Protein AF-A0A947BXJ3-F1 (afdb_monomer_lite)

Foldseek 3Di:
DPVVVVVVVVVVVVVVVVVVPPPPPPPPVPPDPPVVVVVVVVVVVVVVVLVVLVVVLVVVVVCVVVVPPPADPVNNVVSVVVNVVVVVVVVVVVVVVVVVVVVVVPPDD

Secondary structure (DSSP, 8-state):
--HHHHHHHHHHHHHHHHHHT-----------S-HHHHHHHHHHHHHHHHHHHHHHHHHHHHHHHTT-TTS-HHHHHHHHHHHHHHHHHHHHHHHHHHHHHHHHHT---

Radius of gyration: 31.65 Å; chains: 1; bounding box: 52×32×95 Å

pLDDT: mean 71.34, std 12.58, range [39.91, 91.81]

Sequence (109 aa):
MSDMEINRVIAQMRTLATEMNTPAARNVDAAKPAADDQFSNILRGAIEKVNDQSKISNEAVEGFLRGDESQSLAEVMVATQKASISFRAMTEVRNRLIEAYREVMNMPI

Structure (mmCIF, N/CA/C/O backbone):
data_AF-A0A947BXJ3-F1
#
_entry.id   AF-A0A947BXJ3-F1
#
loop_
_atom_site.group_PDB
_atom_site.id
_atom_site.type_symbol
_atom_site.label_atom_id
_atom_site.label_alt_id
_atom_site.label_comp_id
_atom_site.label_asym_id
_atom_site.label_entity_id
_atom_site.label_seq_id
_atom_site.pdbx_PDB_ins_code
_atom_site.Cartn_x
_atom_site.Cartn_y
_atom_site.Cartn_z
_atom_site.occupancy
_atom_site.B_iso_or_equiv
_atom_site.auth_seq_id
_atom_site.auth_comp_id
_atom_site.auth_asym_id
_atom_site.auth_atom_id
_atom_site.pdbx_PDB_model_num
ATOM 1 N N . MET A 1 1 ? 34.186 -24.341 -73.455 1.00 58.03 1 MET A N 1
ATOM 2 C CA . MET A 1 1 ? 32.900 -24.614 -72.770 1.00 58.03 1 MET A CA 1
ATOM 3 C C . MET A 1 1 ? 32.989 -24.440 -71.245 1.00 58.03 1 MET A C 1
ATOM 5 O O . MET A 1 1 ? 31.970 -24.583 -70.590 1.00 58.03 1 MET A O 1
ATOM 9 N N . SER A 1 2 ? 34.146 -24.045 -70.691 1.00 59.69 2 SER A N 1
ATOM 10 C CA . SER A 1 2 ? 34.396 -23.956 -69.239 1.00 59.69 2 SER A CA 1
ATOM 11 C C . SER A 1 2 ? 34.233 -22.544 -68.639 1.00 59.69 2 SER A C 1
ATOM 13 O O . SER A 1 2 ? 34.060 -22.412 -67.434 1.00 59.69 2 SER A O 1
ATOM 15 N N . ASP A 1 3 ? 34.209 -21.485 -69.459 1.00 60.03 3 ASP A N 1
ATOM 16 C CA . ASP A 1 3 ? 34.034 -20.094 -68.987 1.00 60.03 3 ASP A CA 1
ATOM 17 C C . ASP A 1 3 ? 32.586 -19.760 -68.588 1.00 60.03 3 ASP A C 1
ATOM 19 O O . ASP A 1 3 ? 32.325 -18.864 -67.785 1.00 60.03 3 ASP A O 1
ATOM 23 N N . MET A 1 4 ? 31.617 -20.504 -69.128 1.00 63.19 4 MET A N 1
ATOM 24 C CA . MET A 1 4 ? 30.197 -20.306 -68.823 1.00 63.19 4 MET A CA 1
ATOM 25 C C . MET A 1 4 ? 29.826 -20.836 -67.430 1.00 63.19 4 MET A C 1
ATOM 27 O O . MET A 1 4 ? 28.909 -20.311 -66.802 1.00 63.19 4 MET A O 1
ATOM 31 N N . GLU A 1 5 ? 30.551 -21.839 -66.927 1.00 67.06 5 GLU A N 1
ATOM 32 C CA . GLU A 1 5 ? 30.301 -22.429 -65.607 1.00 67.06 5 GLU A CA 1
ATOM 33 C C . GLU A 1 5 ? 30.847 -21.553 -64.475 1.00 67.06 5 GLU A C 1
ATOM 35 O O . GLU A 1 5 ? 30.168 -21.357 -63.469 1.00 67.06 5 GLU A O 1
ATOM 40 N N . ILE A 1 6 ? 32.005 -20.916 -64.680 1.00 67.31 6 ILE A N 1
ATOM 41 C CA . ILE A 1 6 ? 32.603 -19.979 -63.714 1.00 67.31 6 ILE A CA 1
ATOM 42 C C . ILE A 1 6 ? 31.675 -18.778 -63.479 1.00 67.31 6 ILE A C 1
ATOM 44 O O . ILE A 1 6 ? 31.419 -18.393 -62.337 1.00 67.31 6 ILE A O 1
ATOM 48 N N . ASN A 1 7 ? 31.079 -18.240 -64.547 1.00 72.25 7 ASN A N 1
ATOM 49 C CA . ASN A 1 7 ? 30.120 -17.138 -64.438 1.00 72.25 7 ASN A CA 1
ATOM 50 C C . ASN A 1 7 ? 28.821 -17.536 -63.716 1.00 72.25 7 ASN A C 1
ATOM 52 O O . ASN A 1 7 ? 28.214 -16.700 -63.045 1.00 72.25 7 ASN A O 1
ATOM 56 N N . ARG A 1 8 ? 28.400 -18.806 -63.799 1.00 77.31 8 ARG A N 1
ATOM 57 C CA . ARG A 1 8 ? 27.219 -19.307 -63.076 1.00 77.31 8 ARG A CA 1
ATOM 58 C C . ARG A 1 8 ? 27.483 -19.472 -61.585 1.00 77.31 8 ARG A C 1
ATOM 60 O O . ARG A 1 8 ? 26.629 -19.098 -60.788 1.00 77.31 8 ARG A O 1
ATOM 67 N N . VAL A 1 9 ? 28.671 -19.937 -61.205 1.00 73.38 9 VAL A N 1
ATOM 68 C CA . VAL A 1 9 ? 29.056 -20.084 -59.792 1.00 73.38 9 VAL A CA 1
ATOM 69 C C . VAL A 1 9 ? 29.178 -18.720 -59.102 1.00 73.38 9 VAL A C 1
ATOM 71 O O . VA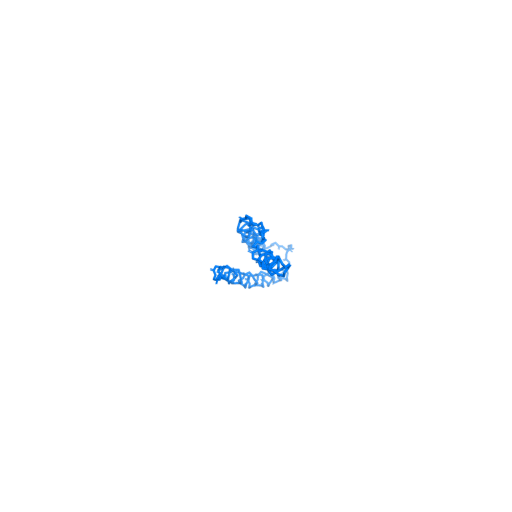L A 1 9 ? 28.715 -18.556 -57.975 1.00 73.38 9 VAL A O 1
ATOM 74 N N . ILE A 1 10 ? 29.711 -17.703 -59.788 1.00 75.56 10 ILE A N 1
ATOM 75 C CA . ILE A 1 10 ? 29.793 -16.334 -59.245 1.00 75.56 10 ILE A CA 1
ATOM 76 C C . ILE A 1 10 ? 28.396 -15.708 -59.103 1.00 75.56 10 ILE A C 1
ATOM 78 O O . ILE A 1 10 ? 28.113 -15.050 -58.100 1.00 75.56 10 ILE A O 1
ATOM 82 N N . ALA A 1 11 ? 27.494 -15.950 -60.060 1.00 76.62 11 ALA A N 1
ATOM 83 C CA . ALA A 1 11 ? 26.101 -15.517 -59.951 1.00 76.62 11 ALA A CA 1
ATOM 84 C C . ALA A 1 11 ? 25.378 -16.202 -58.775 1.00 76.62 11 ALA A C 1
ATOM 86 O O . ALA A 1 11 ? 24.645 -15.540 -58.042 1.00 76.62 11 ALA A O 1
ATOM 87 N N . GLN A 1 12 ? 25.657 -17.488 -58.545 1.00 73.75 12 GLN A N 1
ATOM 88 C CA . GLN A 1 12 ? 25.081 -18.278 -57.456 1.00 73.75 12 GLN A CA 1
ATOM 89 C C . GLN A 1 12 ? 25.616 -17.866 -56.072 1.00 73.75 12 GLN A C 1
ATOM 91 O O . GLN A 1 12 ? 24.864 -17.819 -55.099 1.00 73.75 12 GLN A O 1
ATOM 96 N N . MET A 1 13 ? 26.893 -17.484 -55.973 1.00 70.81 13 MET A N 1
ATOM 97 C CA . MET A 1 13 ? 27.452 -16.902 -54.745 1.00 70.81 13 MET A CA 1
ATOM 98 C C . MET A 1 13 ? 26.865 -15.521 -54.436 1.00 70.81 13 MET A C 1
ATOM 100 O O . MET A 1 13 ? 26.638 -15.190 -53.273 1.00 70.81 13 MET A O 1
ATOM 104 N N . ARG A 1 14 ? 26.559 -14.723 -55.467 1.00 72.06 14 ARG A N 1
ATOM 105 C CA . ARG A 1 14 ? 25.947 -13.400 -55.290 1.00 72.06 14 ARG A CA 1
ATOM 106 C C . ARG A 1 14 ? 24.497 -13.493 -54.810 1.00 72.06 14 ARG A C 1
ATOM 108 O O . ARG A 1 14 ? 24.086 -12.684 -53.981 1.00 72.06 14 ARG A O 1
ATOM 115 N N . THR A 1 15 ? 23.739 -14.490 -55.267 1.00 71.06 15 THR A N 1
ATOM 116 C CA . THR A 1 15 ? 22.377 -14.743 -54.769 1.00 71.06 15 THR A CA 1
ATOM 117 C C . THR A 1 15 ? 22.381 -15.239 -53.323 1.00 71.06 15 THR A C 1
ATOM 119 O O . THR A 1 15 ? 21.611 -14.724 -52.519 1.00 71.06 15 THR A O 1
ATOM 122 N N . LEU A 1 16 ? 23.319 -16.119 -52.950 1.00 71.50 16 LEU A N 1
ATOM 123 C CA . LEU A 1 16 ? 23.448 -16.607 -51.570 1.00 71.50 16 LEU A CA 1
ATOM 124 C C . LEU A 1 16 ? 23.839 -15.483 -50.589 1.00 71.50 16 LEU A C 1
ATOM 126 O O . LEU A 1 16 ? 23.311 -15.391 -49.484 1.00 71.50 16 LEU A O 1
ATOM 130 N N . ALA A 1 17 ? 24.722 -14.571 -51.011 1.00 66.81 17 ALA A N 1
ATOM 131 C CA . ALA A 1 17 ? 25.091 -13.396 -50.220 1.00 66.81 17 ALA A CA 1
ATOM 132 C C . ALA A 1 17 ? 23.924 -12.407 -50.031 1.00 66.81 17 ALA A C 1
ATOM 134 O O . ALA A 1 17 ? 23.891 -11.674 -49.044 1.00 66.81 17 ALA A O 1
ATOM 135 N N . THR A 1 18 ? 22.959 -12.393 -50.955 1.00 63.34 18 THR A N 1
ATOM 136 C CA . THR A 1 18 ? 21.790 -11.505 -50.882 1.00 63.34 18 THR A CA 1
ATOM 137 C C . THR A 1 18 ? 20.694 -12.089 -49.981 1.00 63.34 18 THR A C 1
ATOM 139 O O . THR A 1 18 ? 20.032 -11.323 -49.292 1.00 63.34 18 THR A O 1
ATOM 142 N N . GLU A 1 19 ? 20.563 -13.419 -49.882 1.00 60.25 19 GLU A N 1
ATOM 143 C CA . GLU A 1 19 ? 19.681 -14.080 -48.898 1.00 60.25 19 GLU A CA 1
ATOM 144 C C . GLU A 1 19 ? 20.185 -13.949 -47.453 1.00 60.25 19 GLU A C 1
ATOM 146 O O . GLU A 1 19 ? 19.387 -13.834 -46.526 1.00 60.25 19 GLU A O 1
ATOM 151 N N . MET A 1 20 ? 21.504 -13.908 -47.235 1.00 59.78 20 MET A N 1
ATOM 152 C CA . MET A 1 20 ? 22.059 -13.687 -45.891 1.00 59.78 20 MET A CA 1
ATOM 153 C C . MET A 1 20 ? 22.063 -12.212 -45.464 1.00 59.78 20 MET A C 1
ATOM 155 O O . MET A 1 20 ? 22.190 -11.927 -44.276 1.00 59.78 20 MET A O 1
ATOM 159 N N . ASN A 1 21 ? 21.933 -11.279 -46.415 1.00 53.69 21 ASN A N 1
ATOM 160 C CA . ASN A 1 21 ? 21.940 -9.835 -46.164 1.00 53.69 21 ASN A CA 1
ATOM 161 C C . ASN A 1 21 ? 20.579 -9.167 -46.415 1.00 53.69 21 ASN A C 1
ATOM 163 O O . ASN A 1 21 ? 20.502 -7.942 -46.500 1.00 53.69 21 ASN A O 1
ATOM 167 N N . THR A 1 22 ? 19.488 -9.931 -46.518 1.00 51.72 22 THR A N 1
ATOM 168 C CA . THR A 1 22 ? 18.165 -9.356 -46.284 1.00 51.72 22 THR A CA 1
ATOM 169 C C . THR A 1 22 ? 18.023 -9.119 -44.784 1.00 51.72 22 THR A C 1
ATOM 171 O O . THR A 1 22 ? 17.932 -10.100 -44.038 1.00 51.72 22 THR A O 1
ATOM 174 N N . PRO A 1 23 ? 17.948 -7.863 -44.300 1.00 48.12 23 PRO A N 1
ATOM 175 C CA . PRO A 1 23 ? 17.268 -7.605 -43.050 1.00 48.12 23 PRO A CA 1
ATOM 176 C C . PRO 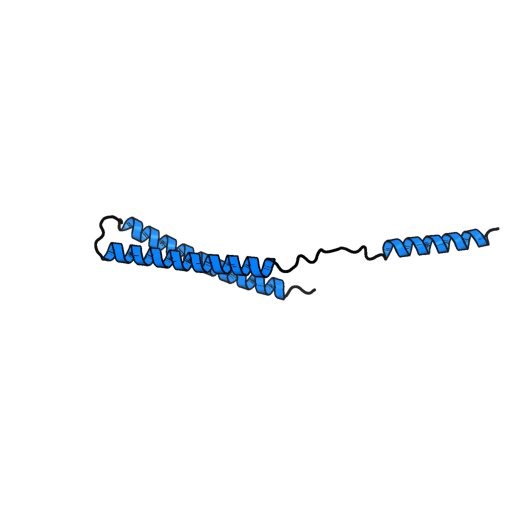A 1 23 ? 15.823 -8.015 -43.312 1.00 48.12 23 PRO A C 1
ATOM 178 O O . PRO A 1 23 ? 15.022 -7.247 -43.842 1.00 48.12 23 PRO A O 1
ATOM 181 N N . ALA A 1 24 ? 15.512 -9.281 -43.025 1.00 46.41 24 ALA A N 1
ATOM 182 C CA . ALA A 1 24 ? 14.148 -9.707 -42.833 1.00 46.41 24 ALA A CA 1
ATOM 183 C C . ALA A 1 24 ? 13.569 -8.660 -41.899 1.00 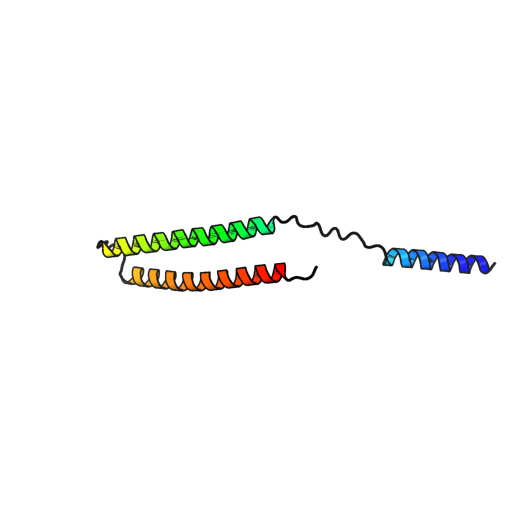46.41 24 ALA A C 1
ATOM 185 O O . ALA A 1 24 ? 14.083 -8.467 -40.792 1.00 46.41 24 ALA A O 1
ATOM 186 N N . ALA A 1 25 ? 12.591 -7.922 -42.412 1.00 50.50 25 ALA A N 1
ATOM 187 C CA . ALA A 1 25 ? 11.767 -7.032 -41.645 1.00 50.50 25 ALA A CA 1
ATOM 188 C C . ALA A 1 25 ? 11.195 -7.864 -40.495 1.00 50.50 25 ALA A C 1
ATOM 190 O O . ALA A 1 25 ? 10.112 -8.440 -40.581 1.00 50.50 25 ALA A O 1
ATOM 191 N N . ARG A 1 26 ? 11.944 -7.923 -39.389 1.00 46.81 26 ARG A N 1
ATOM 192 C CA . ARG A 1 26 ? 11.368 -7.916 -38.067 1.00 46.81 26 ARG A CA 1
ATOM 193 C C . ARG A 1 26 ? 10.590 -6.614 -38.058 1.00 46.81 26 ARG A C 1
ATOM 195 O O . ARG A 1 26 ? 11.086 -5.572 -37.646 1.00 46.81 26 ARG A O 1
ATOM 202 N N . ASN A 1 27 ? 9.351 -6.713 -38.526 1.00 48.88 27 ASN A N 1
ATOM 203 C CA . ASN A 1 27 ? 8.239 -6.118 -37.828 1.00 48.88 27 ASN A CA 1
ATOM 204 C C . ASN A 1 27 ? 8.352 -6.639 -36.389 1.00 48.88 27 ASN A C 1
ATOM 206 O O . ASN A 1 27 ? 7.684 -7.579 -35.974 1.00 48.88 27 ASN A O 1
ATOM 210 N N . VAL A 1 28 ? 9.286 -6.052 -35.636 1.00 47.66 28 VAL A N 1
ATOM 211 C CA . VAL A 1 28 ? 8.974 -5.640 -34.290 1.00 47.66 28 VAL A CA 1
ATOM 212 C C . VAL A 1 28 ? 7.828 -4.692 -34.566 1.00 47.66 28 VAL A C 1
ATOM 214 O O . VAL A 1 28 ? 8.049 -3.549 -34.964 1.00 47.66 28 VAL A O 1
ATOM 217 N N . ASP A 1 29 ? 6.607 -5.231 -34.540 1.00 39.91 29 ASP A N 1
ATOM 218 C CA . ASP A 1 29 ? 5.453 -4.428 -34.210 1.00 39.91 29 ASP A CA 1
ATOM 219 C C . ASP A 1 29 ? 5.945 -3.600 -33.040 1.00 39.91 29 ASP A C 1
ATOM 221 O O . ASP A 1 29 ? 6.215 -4.120 -31.953 1.00 39.91 29 ASP A O 1
ATOM 225 N N . ALA A 1 30 ? 6.231 -2.334 -33.335 1.00 46.16 30 ALA A N 1
ATOM 226 C CA . ALA A 1 30 ? 6.382 -1.320 -32.339 1.00 46.16 30 ALA A CA 1
ATOM 227 C C . ALA A 1 30 ? 5.045 -1.393 -31.625 1.00 46.16 30 ALA A C 1
ATOM 229 O O . ALA A 1 30 ? 4.041 -0.857 -32.101 1.00 46.16 30 ALA A O 1
ATOM 230 N N . ALA A 1 31 ? 5.025 -2.183 -30.550 1.00 46.62 31 ALA A N 1
ATOM 231 C CA . ALA A 1 31 ? 4.009 -2.159 -29.541 1.00 46.62 31 ALA A CA 1
ATOM 232 C C . ALA A 1 31 ? 3.990 -0.700 -29.122 1.00 46.62 31 ALA A C 1
ATOM 234 O O . ALA A 1 31 ? 4.838 -0.210 -28.379 1.00 46.62 31 ALA A O 1
ATOM 235 N N . LYS A 1 32 ? 3.079 0.014 -29.776 1.00 48.25 32 LYS A N 1
ATOM 236 C CA . LYS A 1 32 ? 2.701 1.385 -29.530 1.00 48.25 32 LYS A CA 1
ATOM 237 C C . LYS A 1 32 ? 2.685 1.571 -28.012 1.00 48.25 32 LYS A C 1
ATOM 239 O O . LYS A 1 32 ? 2.213 0.656 -27.332 1.00 48.25 32 LYS A O 1
ATOM 244 N N . PRO A 1 33 ? 3.191 2.693 -27.478 1.00 49.81 33 PRO A N 1
ATOM 245 C CA . PRO A 1 33 ? 3.359 2.905 -26.046 1.00 49.81 33 PRO A CA 1
ATOM 246 C C . PRO A 1 33 ? 1.988 3.032 -25.368 1.00 49.81 33 PRO A C 1
ATOM 248 O O . PRO A 1 33 ? 1.532 4.111 -25.033 1.00 49.81 33 PRO A O 1
ATOM 251 N N . ALA A 1 34 ? 1.287 1.914 -25.216 1.00 51.19 34 ALA A N 1
ATOM 252 C CA . ALA A 1 34 ? 0.122 1.763 -24.361 1.00 51.19 34 ALA A CA 1
ATOM 253 C C . ALA A 1 34 ? 0.555 1.332 -22.951 1.00 51.19 34 ALA A C 1
ATOM 255 O O . ALA A 1 34 ? -0.203 1.487 -21.999 1.00 51.19 34 ALA A O 1
ATOM 256 N N . ALA A 1 35 ? 1.788 0.826 -22.806 1.00 55.06 35 ALA A N 1
ATOM 257 C CA . ALA A 1 35 ? 2.352 0.418 -21.524 1.00 55.06 35 ALA A CA 1
ATOM 258 C C . ALA A 1 35 ? 2.604 1.607 -20.577 1.00 55.06 35 ALA A C 1
ATOM 260 O O . ALA A 1 35 ? 2.408 1.454 -19.374 1.00 55.06 35 ALA A O 1
ATOM 261 N N . ASP A 1 36 ? 2.964 2.785 -21.101 1.00 56.66 36 ASP A N 1
ATOM 262 C CA . ASP A 1 36 ? 3.225 3.985 -20.287 1.00 56.66 36 ASP A CA 1
ATOM 263 C C . ASP A 1 36 ? 1.947 4.502 -19.605 1.00 56.66 36 ASP A C 1
ATOM 265 O O . ASP A 1 36 ? 1.926 4.734 -18.392 1.00 56.66 36 ASP A O 1
ATOM 269 N N . ASP A 1 37 ? 0.840 4.576 -20.352 1.00 61.12 37 ASP A N 1
ATOM 270 C CA . ASP A 1 37 ? -0.469 4.934 -19.794 1.00 61.12 37 ASP A CA 1
ATOM 271 C C . ASP A 1 37 ? -0.992 3.846 -18.850 1.00 61.12 37 ASP A C 1
ATOM 273 O O . ASP A 1 37 ? -1.531 4.144 -17.783 1.00 61.12 37 ASP A O 1
ATOM 277 N N . GLN A 1 38 ? -0.816 2.568 -19.192 1.00 71.31 38 GLN A N 1
ATOM 278 C CA . GLN A 1 38 ? -1.313 1.464 -18.372 1.00 71.31 38 GLN A CA 1
ATOM 279 C C . GLN A 1 38 ? -0.573 1.361 -17.030 1.00 71.31 38 GLN A C 1
ATOM 281 O O . GLN A 1 38 ? -1.209 1.157 -15.996 1.00 71.31 38 GLN A O 1
ATOM 286 N N . PHE A 1 39 ? 0.743 1.575 -17.015 1.00 67.81 39 PHE A N 1
ATOM 287 C CA . PHE A 1 39 ? 1.539 1.609 -15.791 1.00 67.81 39 PHE A CA 1
ATOM 288 C C . PHE A 1 39 ? 1.216 2.827 -14.921 1.00 67.81 39 PHE A C 1
ATOM 290 O O . PHE A 1 39 ? 0.986 2.677 -13.721 1.00 67.81 39 PHE A O 1
ATOM 297 N N . SER A 1 40 ? 1.136 4.021 -15.519 1.00 75.88 40 SER A N 1
ATOM 298 C CA . SER A 1 40 ? 0.763 5.253 -14.814 1.00 75.88 40 SER A CA 1
ATOM 299 C C . SER A 1 40 ? -0.633 5.147 -14.186 1.00 75.88 40 SER A C 1
ATOM 301 O O . SER A 1 40 ? -0.834 5.537 -13.035 1.00 75.88 40 SER A O 1
ATOM 303 N N . ASN A 1 41 ? -1.583 4.522 -14.889 1.00 77.19 41 ASN A N 1
ATOM 304 C CA . ASN A 1 41 ? -2.927 4.259 -14.377 1.00 77.19 41 ASN A CA 1
ATOM 305 C C . ASN A 1 41 ? -2.938 3.230 -13.236 1.00 77.19 41 ASN A C 1
ATOM 307 O O . ASN A 1 41 ? -3.640 3.431 -12.245 1.00 77.19 41 ASN A O 1
ATOM 311 N N . ILE A 1 42 ? -2.135 2.162 -13.321 1.00 76.62 42 ILE A N 1
ATOM 312 C CA . ILE A 1 42 ? -1.989 1.183 -12.229 1.00 76.62 42 ILE A CA 1
ATOM 313 C C . ILE A 1 42 ? -1.342 1.834 -11.000 1.00 76.62 42 ILE A C 1
ATOM 315 O O . ILE A 1 42 ? -1.811 1.630 -9.881 1.00 76.62 42 ILE A O 1
ATOM 319 N N . LEU A 1 43 ? -0.300 2.645 -11.193 1.00 74.88 43 LEU A N 1
ATOM 320 C CA . LEU A 1 43 ? 0.372 3.367 -10.114 1.00 74.88 43 LEU A CA 1
ATOM 321 C C . LEU A 1 43 ? -0.568 4.375 -9.446 1.00 74.88 43 LEU A C 1
ATOM 323 O O . LEU A 1 43 ? -0.645 4.423 -8.219 1.00 74.88 43 LEU A O 1
ATOM 327 N N . ARG A 1 44 ? -1.328 5.139 -10.238 1.00 79.81 44 ARG A N 1
ATOM 328 C CA . ARG A 1 44 ? -2.356 6.057 -9.736 1.00 79.81 44 ARG A CA 1
ATOM 329 C C . ARG A 1 44 ? -3.414 5.312 -8.924 1.00 79.81 44 ARG A C 1
ATOM 331 O O . ARG A 1 44 ? -3.672 5.697 -7.788 1.00 79.81 44 ARG A O 1
ATOM 338 N N . GLY A 1 45 ? -3.933 4.203 -9.451 1.00 82.88 45 GLY A N 1
ATOM 339 C CA . GLY A 1 45 ? -4.900 3.366 -8.742 1.00 82.88 45 GLY A CA 1
ATOM 340 C C . GLY A 1 45 ? -4.339 2.765 -7.448 1.00 82.88 45 GLY A C 1
ATOM 341 O O . GLY A 1 45 ? -5.047 2.677 -6.449 1.00 82.88 45 GLY A O 1
ATOM 342 N N . ALA A 1 46 ? -3.056 2.394 -7.416 1.00 74.38 46 ALA A N 1
ATOM 343 C CA . ALA A 1 46 ? -2.403 1.900 -6.204 1.00 74.38 46 ALA A CA 1
ATOM 344 C C . ALA A 1 46 ? -2.251 2.994 -5.130 1.00 74.38 46 ALA A C 1
ATOM 346 O O . ALA A 1 46 ? -2.451 2.718 -3.945 1.00 74.38 46 ALA A O 1
ATOM 347 N N . ILE A 1 47 ? -1.930 4.229 -5.533 1.00 79.62 47 ILE A N 1
ATOM 348 C CA . ILE A 1 47 ? -1.839 5.388 -4.631 1.00 79.62 47 ILE A CA 1
ATOM 349 C C . ILE A 1 47 ? -3.220 5.748 -4.072 1.00 79.62 47 ILE A C 1
ATOM 351 O O . ILE A 1 47 ? -3.359 5.917 -2.860 1.00 79.62 47 ILE A O 1
ATOM 355 N N . GLU A 1 48 ? -4.245 5.815 -4.924 1.00 85.88 48 GLU A N 1
ATOM 356 C CA . GLU A 1 48 ? -5.631 6.074 -4.508 1.00 85.88 48 GLU A CA 1
ATOM 357 C C . GLU A 1 48 ? -6.115 5.022 -3.506 1.00 85.88 48 GLU A C 1
ATOM 359 O O . GLU A 1 48 ? -6.636 5.362 -2.446 1.00 85.88 48 GLU A O 1
ATOM 364 N N . LYS A 1 49 ? -5.824 3.745 -3.764 1.00 78.31 49 LYS A N 1
ATOM 365 C CA . LYS A 1 49 ? -6.226 2.646 -2.881 1.00 78.31 49 LYS A CA 1
ATOM 366 C C . LYS A 1 49 ? -5.581 2.711 -1.496 1.00 78.31 49 LYS A C 1
ATOM 368 O O . LYS A 1 49 ? -6.206 2.318 -0.513 1.00 78.31 49 LYS A O 1
ATOM 373 N N . VAL A 1 50 ? -4.348 3.209 -1.385 1.00 79.31 50 VAL A N 1
ATOM 374 C CA . VAL A 1 50 ? -3.722 3.419 -0.069 1.00 79.31 50 VAL A CA 1
ATOM 375 C C . VAL A 1 50 ? -4.239 4.667 0.625 1.00 79.31 50 VAL A C 1
ATOM 377 O O . VAL A 1 50 ? -4.375 4.649 1.849 1.00 79.31 50 VAL A O 1
ATOM 380 N N . ASN A 1 51 ? -4.586 5.714 -0.120 1.00 80.69 51 ASN A N 1
ATOM 381 C CA . ASN A 1 51 ? -5.280 6.859 0.455 1.00 80.69 51 ASN A CA 1
ATOM 382 C C . ASN A 1 51 ? -6.619 6.426 1.081 1.00 80.69 51 ASN A C 1
ATOM 384 O O . ASN A 1 51 ? -6.871 6.712 2.251 1.00 80.69 51 ASN A O 1
ATOM 388 N N . ASP A 1 52 ? -7.408 5.622 0.364 1.00 85.81 52 ASP A N 1
ATOM 389 C CA . ASP A 1 52 ? -8.665 5.064 0.874 1.00 85.81 52 ASP A CA 1
ATOM 390 C C . ASP A 1 52 ? -8.444 4.175 2.103 1.00 85.81 52 ASP A C 1
ATOM 392 O O . A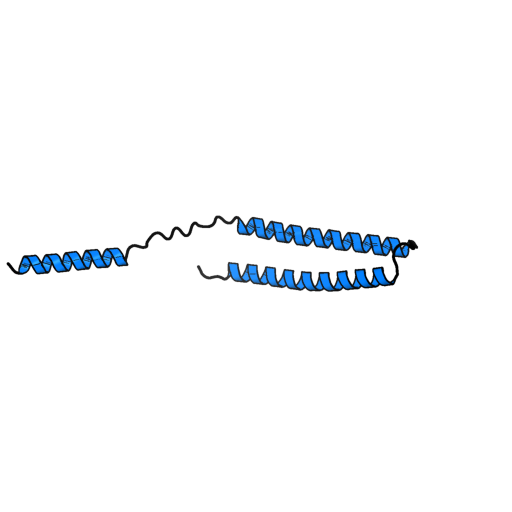SP A 1 52 ? -9.106 4.342 3.128 1.00 85.81 52 ASP A O 1
ATOM 396 N N . GLN A 1 53 ? -7.455 3.276 2.057 1.00 77.31 53 GLN A N 1
ATOM 397 C CA . GLN A 1 53 ? -7.126 2.407 3.190 1.00 77.31 53 GLN A CA 1
ATOM 398 C C . GLN A 1 53 ? -6.677 3.202 4.431 1.00 77.31 53 GLN A C 1
ATOM 400 O O . GLN A 1 53 ? -6.978 2.812 5.565 1.00 77.31 53 GLN A O 1
ATOM 405 N N . SER A 1 54 ? -5.977 4.320 4.225 1.00 75.56 54 SER A N 1
ATOM 406 C CA . SER A 1 54 ? -5.539 5.219 5.299 1.00 75.56 54 SER A CA 1
ATOM 407 C C . SER A 1 54 ? -6.727 5.963 5.907 1.00 75.56 54 SER A C 1
ATOM 409 O O . SER A 1 54 ? -6.816 6.096 7.126 1.00 75.56 54 SER A O 1
ATOM 411 N N . LYS A 1 55 ? -7.684 6.381 5.072 1.00 85.56 55 LYS A N 1
ATOM 412 C CA . LYS A 1 55 ? -8.909 7.058 5.502 1.00 85.56 55 LYS A CA 1
ATOM 413 C C . LYS A 1 55 ? -9.819 6.142 6.325 1.00 85.56 55 LYS A C 1
ATOM 415 O O . LYS A 1 55 ? -10.239 6.532 7.408 1.00 85.56 55 LYS A O 1
ATOM 420 N N . ILE A 1 56 ? -10.022 4.902 5.869 1.00 80.12 56 ILE A N 1
ATOM 421 C CA . ILE A 1 56 ? -10.781 3.870 6.600 1.00 80.12 56 ILE A CA 1
ATOM 422 C C . ILE A 1 56 ? -10.136 3.586 7.962 1.00 80.12 56 ILE A C 1
ATOM 424 O O . ILE A 1 56 ? -10.827 3.461 8.969 1.00 80.12 56 ILE A O 1
ATOM 428 N N . SER A 1 57 ? -8.803 3.511 8.010 1.00 70.25 57 SER A N 1
ATOM 429 C CA . SER A 1 57 ? -8.077 3.302 9.269 1.00 70.25 57 SER A CA 1
ATOM 430 C C . SER A 1 57 ? -8.282 4.464 10.243 1.00 70.25 57 SER A C 1
ATOM 432 O O . SER A 1 57 ? -8.527 4.228 11.422 1.00 70.25 57 SER A O 1
ATOM 434 N N . ASN A 1 58 ? -8.234 5.709 9.761 1.00 78.12 58 ASN A N 1
ATOM 435 C CA . ASN A 1 58 ? -8.498 6.883 10.593 1.00 78.12 58 ASN A CA 1
ATOM 436 C C . ASN A 1 58 ? -9.942 6.915 11.107 1.00 78.12 58 ASN A C 1
ATOM 438 O O . ASN A 1 58 ? -10.152 7.179 12.287 1.00 78.12 58 ASN A O 1
ATOM 442 N N . GLU A 1 59 ? -10.927 6.595 10.267 1.00 81.00 59 GLU A N 1
ATOM 443 C CA . GLU A 1 59 ? -12.332 6.515 10.688 1.00 81.00 59 GLU A CA 1
ATOM 444 C C . GLU A 1 59 ? -12.560 5.421 11.738 1.00 81.00 59 GLU A C 1
ATOM 446 O O . GLU A 1 59 ? -13.287 5.646 12.706 1.00 81.00 59 GLU A O 1
ATOM 451 N N . ALA A 1 60 ? -11.901 4.267 11.599 1.00 70.69 60 ALA A N 1
ATOM 452 C CA . ALA A 1 60 ? -11.962 3.187 12.583 1.00 70.69 60 ALA A CA 1
ATOM 453 C C . ALA A 1 60 ? -11.319 3.585 13.924 1.00 70.69 60 ALA A C 1
ATOM 455 O O . ALA A 1 60 ? -11.876 3.306 14.986 1.00 70.69 60 ALA A O 1
ATOM 456 N N . VAL A 1 61 ? -10.177 4.282 13.888 1.00 72.44 61 VAL A N 1
ATOM 457 C CA . VAL A 1 61 ? -9.508 4.807 15.091 1.00 72.44 61 VAL A CA 1
ATOM 458 C C . VAL A 1 61 ? -10.370 5.866 15.776 1.00 72.44 61 VAL A C 1
ATOM 460 O O . VAL A 1 61 ? -10.540 5.822 16.991 1.00 72.44 61 VAL A O 1
ATOM 463 N N . GLU A 1 62 ? -10.961 6.791 15.022 1.00 76.06 62 GLU A N 1
ATOM 464 C CA . GLU A 1 62 ? -11.888 7.775 15.582 1.00 76.06 62 GLU A CA 1
ATOM 465 C C . GLU A 1 62 ? -13.160 7.131 16.148 1.00 76.06 62 GLU A C 1
ATOM 467 O O . GLU A 1 62 ? -13.641 7.561 17.193 1.00 76.06 62 GLU A O 1
ATOM 472 N N . GLY A 1 63 ? -13.709 6.107 15.486 1.00 68.31 63 GLY A N 1
ATOM 473 C CA . GLY A 1 63 ? -14.850 5.332 15.982 1.00 68.31 63 GLY A CA 1
ATOM 474 C C . GLY A 1 63 ? -14.549 4.680 17.329 1.00 68.31 63 GLY A C 1
ATOM 475 O O . GLY A 1 63 ? -15.305 4.852 18.283 1.00 68.31 63 GLY A O 1
ATOM 476 N N . PHE A 1 64 ? -13.382 4.046 17.444 1.00 61.00 64 PHE A N 1
ATOM 477 C CA . PHE A 1 64 ? -12.915 3.462 18.697 1.00 61.00 64 PHE A CA 1
ATOM 478 C C . PHE A 1 64 ? -12.713 4.514 19.803 1.00 61.00 64 PHE A C 1
ATOM 480 O O . PHE A 1 64 ? -13.173 4.332 20.928 1.00 61.00 64 PHE A O 1
ATOM 487 N N . LEU A 1 65 ? -12.085 5.656 19.493 1.00 65.25 65 LEU A N 1
ATOM 488 C CA . LEU A 1 65 ? -11.886 6.753 20.455 1.00 65.25 65 LEU A CA 1
ATOM 489 C C . LEU A 1 65 ? -13.202 7.412 20.903 1.00 65.25 65 LEU A C 1
ATOM 491 O O . LEU A 1 65 ? -13.262 7.963 22.002 1.00 65.25 65 LEU A O 1
ATOM 495 N N . ARG A 1 66 ? -14.258 7.343 20.080 1.00 78.06 66 ARG A N 1
ATOM 496 C CA . ARG A 1 66 ? -15.621 7.790 20.421 1.00 78.06 66 ARG A CA 1
ATOM 497 C C . ARG A 1 66 ? -16.383 6.807 21.323 1.00 78.06 66 ARG A C 1
ATOM 499 O O . ARG A 1 66 ? -17.511 7.114 21.700 1.00 78.06 66 ARG A O 1
ATOM 506 N N . GLY A 1 67 ? -15.774 5.682 21.705 1.00 59.72 67 GLY A N 1
ATOM 507 C CA . GLY A 1 67 ? -16.375 4.697 22.606 1.00 59.72 67 GLY A CA 1
ATOM 508 C C . GLY A 1 67 ? -17.287 3.689 21.906 1.00 59.72 67 GLY A C 1
ATOM 509 O O . GLY A 1 67 ? -18.171 3.133 22.549 1.00 59.72 67 GLY A O 1
ATOM 510 N N . ASP A 1 68 ? -17.100 3.468 20.602 1.00 56.53 68 ASP A N 1
ATOM 511 C CA . ASP A 1 68 ? -17.821 2.432 19.861 1.00 56.53 68 ASP A CA 1
ATOM 512 C C . ASP A 1 68 ? -17.322 1.036 20.287 1.00 56.53 68 ASP A C 1
ATOM 514 O O . ASP A 1 68 ? -16.210 0.619 19.959 1.00 56.53 68 ASP A O 1
ATOM 518 N N . GLU A 1 69 ? -18.148 0.319 21.054 1.00 56.22 69 GLU A N 1
ATOM 519 C CA . GLU A 1 69 ? -17.871 -1.024 21.591 1.00 56.22 69 GLU A CA 1
ATOM 520 C C . GLU A 1 69 ? -17.840 -2.123 20.508 1.00 56.22 69 GLU A C 1
ATOM 522 O O . GLU A 1 69 ? -17.547 -3.281 20.809 1.00 56.22 69 GLU A O 1
ATOM 527 N N . SER A 1 70 ? -18.128 -1.787 19.243 1.00 59.34 70 SER A N 1
ATOM 528 C CA . SER A 1 70 ? -18.130 -2.738 18.123 1.00 59.34 70 SER A CA 1
ATOM 529 C C . SER A 1 70 ? -16.738 -3.154 17.632 1.00 59.34 70 SER A C 1
ATOM 531 O O . SER A 1 70 ? -16.638 -4.112 16.867 1.00 59.34 70 SER A O 1
ATOM 533 N N . GLN A 1 71 ? -15.673 -2.461 18.054 1.00 55.06 71 GLN A N 1
ATOM 534 C CA . GLN A 1 71 ? -14.287 -2.749 17.671 1.00 55.06 71 GLN A CA 1
ATOM 535 C C . GLN A 1 71 ? -13.470 -3.102 18.913 1.00 55.06 71 GLN A C 1
ATOM 537 O O . GLN A 1 71 ? -13.272 -2.277 19.808 1.00 55.06 71 GLN A O 1
ATOM 542 N N . SER A 1 72 ? -12.959 -4.331 18.983 1.00 71.12 72 SER A N 1
ATOM 543 C CA . SER A 1 72 ? -12.106 -4.712 20.111 1.00 71.12 72 SER A CA 1
ATOM 544 C C . SER A 1 72 ? -10.747 -4.003 20.025 1.00 71.12 72 SER A C 1
ATOM 546 O O . SER A 1 72 ? -10.195 -3.804 18.942 1.00 71.12 72 SER A O 1
ATOM 548 N N . LEU A 1 73 ? -10.132 -3.685 21.170 1.00 69.12 73 LEU A N 1
ATOM 549 C CA . LEU A 1 73 ? -8.761 -3.148 21.216 1.00 69.12 73 LEU A CA 1
ATOM 550 C C . LEU A 1 73 ? -7.766 -4.035 20.432 1.00 69.12 73 LEU A C 1
ATOM 552 O O . LEU A 1 73 ? -6.807 -3.538 19.839 1.00 69.12 73 LEU A O 1
ATOM 556 N N . ALA A 1 74 ? -8.010 -5.349 20.395 1.00 75.75 74 ALA A N 1
ATOM 557 C CA . ALA A 1 74 ? -7.227 -6.292 19.607 1.00 75.75 74 ALA A CA 1
ATOM 558 C C . ALA A 1 74 ? -7.374 -6.055 18.093 1.00 75.75 74 ALA A C 1
ATOM 560 O O . ALA A 1 74 ? -6.369 -6.068 17.384 1.00 75.75 74 ALA A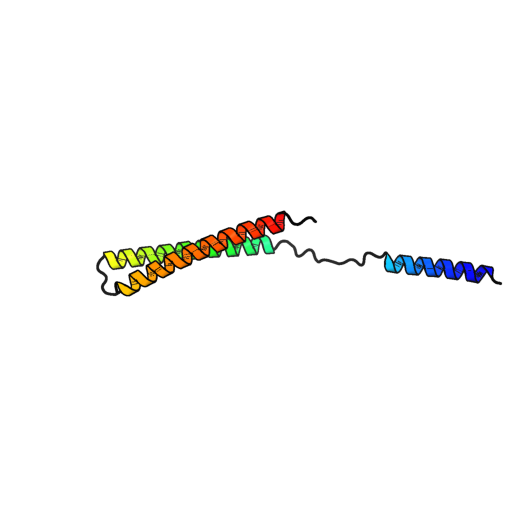 O 1
ATOM 561 N N . GLU A 1 75 ? -8.580 -5.774 17.594 1.00 74.69 75 GLU A N 1
ATOM 562 C CA . GLU A 1 75 ? -8.805 -5.426 16.183 1.00 74.69 75 GLU A CA 1
ATOM 563 C C . GLU A 1 75 ? -8.130 -4.111 15.805 1.00 74.69 75 GLU A C 1
ATOM 565 O O . GLU A 1 75 ? -7.480 -4.049 14.762 1.00 74.69 75 GLU A O 1
ATOM 570 N N . VAL A 1 76 ? -8.178 -3.095 16.672 1.00 78.25 76 VAL A N 1
ATOM 571 C CA . VAL A 1 76 ? -7.478 -1.819 16.441 1.00 78.25 76 VAL A CA 1
ATOM 572 C C . VAL A 1 76 ? -5.964 -2.030 16.367 1.00 78.25 76 VAL A C 1
ATOM 574 O O . VAL A 1 76 ? -5.297 -1.505 15.469 1.00 78.25 76 VAL A O 1
ATOM 577 N N . MET A 1 77 ? -5.399 -2.846 17.263 1.00 77.69 77 MET A N 1
ATOM 578 C CA . MET A 1 77 ? -3.972 -3.183 17.235 1.00 77.69 77 MET A CA 1
ATOM 579 C C . MET A 1 77 ? -3.582 -3.986 15.988 1.00 77.69 77 MET A C 1
ATOM 581 O O . MET A 1 77 ? -2.512 -3.750 15.420 1.00 77.69 77 MET A O 1
ATOM 585 N N . VAL A 1 78 ? -4.426 -4.914 15.534 1.00 84.88 78 VAL A N 1
ATOM 586 C CA . VAL A 1 78 ? -4.197 -5.681 14.298 1.00 84.88 78 VAL A CA 1
ATOM 587 C C . VAL A 1 78 ? -4.299 -4.775 13.070 1.00 84.88 78 VAL A C 1
ATOM 589 O O . VAL A 1 78 ? -3.429 -4.831 12.200 1.00 84.88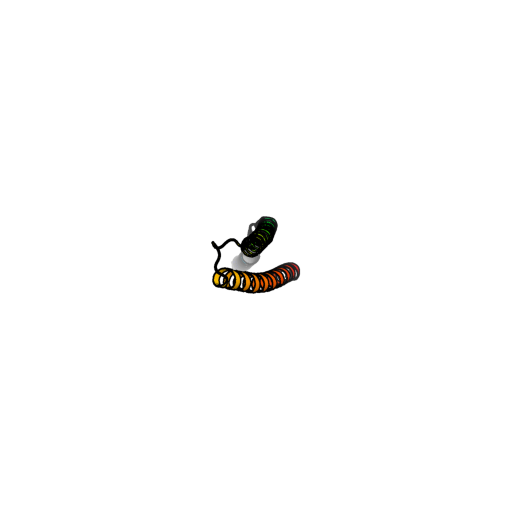 78 VAL A O 1
ATOM 592 N N . ALA A 1 79 ? -5.303 -3.899 13.008 1.00 77.75 79 ALA A N 1
ATOM 593 C CA . ALA A 1 79 ? -5.471 -2.929 11.930 1.00 77.75 79 ALA A CA 1
ATOM 594 C C . ALA A 1 79 ? -4.267 -1.978 11.840 1.00 77.75 79 ALA A C 1
ATOM 596 O O . ALA A 1 79 ? -3.711 -1.785 10.758 1.00 77.75 79 ALA A O 1
ATOM 597 N N . THR A 1 80 ? -3.791 -1.476 12.983 1.00 81.56 80 THR A N 1
ATOM 598 C CA . THR A 1 80 ? -2.607 -0.606 13.068 1.00 81.56 80 THR A CA 1
ATOM 599 C C . THR A 1 80 ? -1.340 -1.321 12.586 1.00 81.56 80 THR A C 1
ATOM 601 O O . THR A 1 80 ? -0.567 -0.774 11.795 1.00 81.56 80 THR A O 1
ATOM 604 N N . GLN A 1 81 ? -1.130 -2.578 12.994 1.00 84.50 81 GLN A N 1
ATOM 605 C CA . GLN A 1 81 ? 0.004 -3.381 12.522 1.00 84.50 81 GLN A CA 1
ATOM 606 C C . GLN A 1 81 ? -0.076 -3.654 11.016 1.00 84.50 81 GLN A C 1
ATOM 608 O O . GLN A 1 81 ? 0.924 -3.516 10.305 1.00 84.50 81 GLN A O 1
ATOM 613 N N . LYS A 1 82 ? -1.269 -3.978 10.507 1.00 82.50 82 LYS A N 1
ATOM 614 C CA . LYS A 1 82 ? -1.509 -4.198 9.078 1.00 82.50 82 LYS A CA 1
ATOM 615 C C . LYS A 1 82 ? -1.228 -2.936 8.262 1.00 82.50 82 LYS A C 1
ATOM 617 O O . LYS A 1 82 ? -0.580 -3.032 7.218 1.00 82.50 82 LYS A O 1
ATOM 622 N N . ALA A 1 83 ? -1.637 -1.764 8.748 1.00 81.81 83 ALA A N 1
ATOM 623 C CA . ALA A 1 83 ? -1.336 -0.478 8.123 1.00 81.81 83 ALA A CA 1
ATOM 624 C C . ALA A 1 83 ? 0.179 -0.208 8.080 1.00 81.81 83 ALA A C 1
ATOM 626 O O . ALA A 1 83 ? 0.717 0.108 7.020 1.00 81.81 83 ALA A O 1
ATOM 627 N N . SER A 1 84 ? 0.895 -0.430 9.189 1.00 86.12 84 SER A N 1
ATOM 628 C CA . SER A 1 84 ? 2.355 -0.256 9.257 1.00 86.12 84 SER A CA 1
ATOM 629 C C . SER A 1 84 ? 3.119 -1.173 8.289 1.00 86.12 84 SER A C 1
ATOM 631 O O . SER A 1 84 ? 4.069 -0.743 7.630 1.00 86.12 84 SER A O 1
ATOM 633 N N . ILE A 1 85 ? 2.715 -2.443 8.178 1.00 91.81 85 ILE A N 1
ATOM 634 C CA . ILE A 1 85 ? 3.323 -3.396 7.235 1.00 91.81 85 ILE A CA 1
ATOM 635 C C . ILE A 1 85 ? 3.013 -2.988 5.789 1.00 91.81 85 ILE A C 1
ATOM 637 O O . ILE A 1 85 ? 3.913 -2.972 4.951 1.00 91.81 85 ILE A O 1
ATOM 641 N N . SER A 1 86 ? 1.769 -2.595 5.508 1.00 82.19 86 SER A N 1
ATOM 642 C CA . SER A 1 86 ? 1.344 -2.162 4.170 1.00 82.19 86 SER A CA 1
ATOM 643 C C . SER A 1 86 ? 2.079 -0.897 3.716 1.00 82.19 86 SER A C 1
ATOM 645 O O . SER A 1 86 ? 2.491 -0.807 2.563 1.00 82.19 86 SER A O 1
ATOM 647 N N . PHE A 1 87 ? 2.319 0.050 4.625 1.00 87.81 87 PHE A N 1
ATOM 648 C CA . PHE A 1 87 ? 3.077 1.268 4.336 1.00 87.81 87 PHE A CA 1
ATOM 649 C C . PHE A 1 87 ? 4.548 0.979 4.001 1.00 87.81 87 PHE A C 1
ATOM 651 O O . PHE A 1 87 ? 5.099 1.526 3.041 1.00 87.81 87 PHE A O 1
ATOM 658 N N . ARG A 1 88 ? 5.181 0.067 4.751 1.00 89.00 88 ARG A N 1
ATOM 659 C CA . ARG A 1 88 ? 6.542 -0.399 4.445 1.00 89.00 88 ARG A CA 1
ATOM 660 C C . ARG A 1 88 ? 6.603 -1.080 3.080 1.00 89.00 88 ARG A C 1
ATOM 662 O O . ARG A 1 88 ? 7.454 -0.729 2.271 1.00 89.00 88 ARG A O 1
ATOM 669 N N . ALA A 1 89 ? 5.658 -1.973 2.789 1.00 87.38 89 ALA A N 1
ATOM 670 C CA . ALA A 1 89 ? 5.572 -2.634 1.489 1.00 87.38 89 ALA A CA 1
ATOM 671 C C . ALA A 1 89 ? 5.370 -1.632 0.338 1.00 87.38 89 ALA A C 1
ATOM 673 O O . ALA A 1 89 ? 6.028 -1.738 -0.692 1.00 87.38 89 ALA A O 1
ATOM 674 N N . MET A 1 90 ? 4.521 -0.618 0.519 1.00 86.12 90 MET A N 1
ATOM 675 C CA . MET A 1 90 ? 4.327 0.440 -0.476 1.00 86.12 90 MET A CA 1
ATOM 676 C C . MET A 1 90 ? 5.603 1.250 -0.724 1.00 86.12 90 MET A C 1
ATOM 678 O O . MET A 1 90 ? 5.878 1.616 -1.865 1.00 86.12 90 MET A O 1
ATOM 682 N N . THR A 1 91 ? 6.387 1.524 0.317 1.00 90.88 91 THR A N 1
ATOM 683 C CA . THR A 1 91 ? 7.656 2.247 0.170 1.00 90.88 91 THR A CA 1
ATOM 684 C C . THR A 1 91 ? 8.647 1.447 -0.677 1.00 90.88 91 THR A C 1
ATOM 686 O O . THR A 1 91 ? 9.253 2.002 -1.591 1.00 90.88 91 THR A O 1
ATOM 689 N N . GLU A 1 92 ? 8.745 0.138 -0.445 1.00 87.94 92 GLU A N 1
ATOM 690 C CA . GLU A 1 92 ? 9.568 -0.757 -1.265 1.00 87.94 92 GLU A CA 1
ATOM 691 C C . GLU A 1 92 ? 9.081 -0.824 -2.713 1.00 87.94 92 GLU A C 1
ATOM 693 O O . GLU A 1 92 ? 9.875 -0.678 -3.641 1.00 87.94 92 GLU A O 1
ATOM 698 N N . VAL A 1 93 ? 7.769 -0.958 -2.926 1.00 87.38 93 VAL A N 1
ATOM 699 C CA . VAL A 1 93 ? 7.183 -0.931 -4.273 1.00 87.38 93 VAL A CA 1
ATOM 700 C C . VAL A 1 93 ? 7.497 0.396 -4.963 1.00 87.38 93 VAL A C 1
ATOM 702 O O . VAL A 1 93 ? 7.980 0.385 -6.089 1.00 87.38 93 VAL A O 1
ATOM 705 N N . ARG A 1 94 ? 7.319 1.543 -4.294 1.00 85.62 94 ARG A N 1
ATOM 706 C CA . ARG A 1 94 ? 7.676 2.862 -4.840 1.00 85.62 94 ARG A CA 1
ATOM 707 C C . ARG A 1 94 ? 9.137 2.903 -5.285 1.00 85.62 94 ARG A C 1
ATOM 709 O O . ARG A 1 94 ? 9.415 3.368 -6.388 1.00 85.62 94 ARG A O 1
ATOM 716 N N . ASN A 1 95 ? 10.053 2.427 -4.447 1.00 87.31 95 ASN A N 1
ATOM 717 C CA . ASN A 1 95 ? 11.479 2.413 -4.767 1.00 87.31 95 ASN A CA 1
ATOM 718 C C . ASN A 1 95 ? 11.763 1.518 -5.983 1.00 87.31 95 ASN A C 1
ATOM 720 O O . ASN A 1 95 ? 12.427 1.961 -6.918 1.00 87.31 95 ASN A O 1
ATOM 724 N N . ARG A 1 96 ? 11.171 0.317 -6.033 1.00 84.44 96 ARG A N 1
ATOM 725 C CA . ARG A 1 96 ? 11.305 -0.615 -7.164 1.00 84.44 96 ARG A CA 1
ATOM 726 C C . ARG A 1 96 ? 10.746 -0.062 -8.472 1.00 84.44 96 ARG A C 1
ATOM 728 O O . ARG A 1 96 ? 11.324 -0.290 -9.527 1.00 84.44 96 ARG A O 1
ATOM 735 N N . LEU A 1 97 ? 9.649 0.688 -8.415 1.00 81.12 97 LEU A N 1
ATOM 736 C CA . LEU A 1 97 ? 9.061 1.330 -9.593 1.00 81.12 97 LEU A CA 1
ATOM 737 C C . LEU A 1 97 ? 9.942 2.472 -10.117 1.00 81.12 97 LEU A C 1
ATOM 739 O O . LEU A 1 97 ? 10.079 2.630 -11.327 1.00 81.12 97 LEU A O 1
ATOM 743 N N . ILE A 1 98 ? 10.574 3.240 -9.223 1.00 86.69 98 ILE A N 1
ATOM 744 C CA . ILE A 1 98 ? 11.547 4.274 -9.607 1.00 86.69 98 ILE A CA 1
ATOM 745 C C . ILE A 1 98 ? 12.785 3.635 -10.251 1.00 86.69 98 ILE A C 1
ATOM 747 O O . ILE A 1 98 ? 13.287 4.153 -11.247 1.00 86.69 98 ILE A O 1
ATOM 751 N N . GLU A 1 99 ? 13.275 2.524 -9.700 1.00 84.88 99 GLU A N 1
ATOM 752 C CA . GLU A 1 99 ? 14.389 1.760 -10.274 1.00 84.88 99 GLU A CA 1
ATOM 753 C C . GLU A 1 99 ? 14.041 1.209 -11.659 1.00 84.88 99 GLU A C 1
ATOM 755 O O . GLU A 1 99 ? 14.789 1.454 -12.601 1.00 84.88 99 GLU A O 1
ATOM 760 N N . ALA A 1 100 ? 12.880 0.566 -11.812 1.00 81.06 100 ALA A N 1
ATOM 761 C CA . ALA A 1 100 ? 12.420 0.030 -13.091 1.00 81.06 100 ALA A CA 1
ATOM 762 C C . ALA A 1 100 ? 12.268 1.126 -14.160 1.00 81.06 100 ALA A C 1
ATOM 764 O O . ALA A 1 100 ? 12.676 0.935 -15.304 1.00 81.06 100 ALA A O 1
ATOM 765 N N . TYR A 1 101 ? 11.750 2.302 -13.788 1.00 82.12 101 TYR A N 1
ATOM 766 C CA . TYR A 1 101 ? 11.686 3.450 -14.697 1.00 82.12 101 TYR A CA 1
ATOM 767 C C . TYR A 1 101 ? 13.085 3.907 -15.136 1.00 82.12 101 TYR A C 1
ATOM 769 O O . TYR A 1 101 ? 13.329 4.126 -16.321 1.00 82.12 101 TYR A O 1
ATOM 777 N N . ARG A 1 102 ? 14.031 4.017 -14.191 1.00 79.94 102 ARG A N 1
ATOM 778 C CA . ARG A 1 102 ? 15.426 4.371 -14.502 1.00 79.94 102 ARG A CA 1
ATOM 779 C C . ARG A 1 102 ? 16.100 3.331 -15.393 1.00 79.94 102 ARG A C 1
ATOM 781 O O . ARG A 1 102 ? 16.874 3.711 -16.262 1.00 79.94 102 ARG A O 1
ATOM 788 N N . GLU A 1 103 ? 15.826 2.049 -15.184 1.00 77.75 103 GLU A N 1
ATOM 789 C CA . GLU A 1 103 ? 16.389 0.950 -15.970 1.00 77.75 103 GLU A CA 1
ATOM 790 C C . GLU A 1 103 ? 15.880 0.959 -17.415 1.00 77.75 103 GLU A C 1
ATOM 792 O O . GLU A 1 103 ? 16.685 0.873 -18.340 1.00 77.75 103 GLU A O 1
ATOM 797 N N . VAL A 1 104 ? 14.577 1.178 -17.626 1.00 76.12 104 VAL A N 1
ATOM 798 C CA . VAL A 1 104 ? 14.003 1.345 -18.973 1.00 76.12 104 VAL A CA 1
ATOM 799 C C . VAL A 1 104 ? 14.590 2.568 -19.683 1.00 76.12 104 VAL A C 1
ATOM 801 O O . VAL A 1 104 ? 14.885 2.500 -20.872 1.00 76.12 104 VAL A O 1
ATOM 804 N N . MET A 1 105 ? 14.807 3.671 -18.962 1.00 74.44 105 MET A N 1
ATOM 805 C CA . MET A 1 105 ? 15.357 4.904 -19.536 1.00 74.44 105 MET A CA 1
ATOM 806 C C . MET A 1 105 ? 16.860 4.809 -19.851 1.00 74.44 105 MET A C 1
ATOM 808 O O . MET A 1 105 ? 17.339 5.486 -20.757 1.00 74.44 105 MET A O 1
ATOM 812 N N . ASN A 1 106 ? 17.596 3.974 -19.112 1.00 72.94 106 ASN A N 1
ATOM 813 C CA . ASN A 1 106 ? 19.029 3.736 -19.299 1.00 72.94 106 ASN A CA 1
ATOM 814 C C . ASN A 1 106 ? 19.338 2.539 -20.211 1.00 72.94 106 ASN A C 1
ATOM 816 O O . ASN A 1 106 ? 20.517 2.242 -20.411 1.00 72.94 106 ASN A O 1
ATOM 820 N N . MET A 1 107 ? 18.329 1.847 -20.757 1.00 79.25 107 MET A N 1
ATOM 821 C CA . MET A 1 107 ? 18.566 0.840 -21.790 1.00 79.25 107 MET A CA 1
ATOM 822 C C . MET A 1 107 ? 19.155 1.530 -23.031 1.00 79.25 107 MET A C 1
ATOM 824 O O . MET A 1 107 ? 18.487 2.385 -23.617 1.00 79.25 107 MET A O 1
ATOM 828 N N . PRO A 1 108 ? 20.388 1.190 -23.448 1.00 60.22 108 PRO A N 1
ATOM 829 C CA . PRO A 1 108 ? 20.900 1.663 -24.721 1.00 60.22 108 PRO A CA 1
ATOM 830 C C . PRO A 1 108 ? 20.074 1.017 -25.841 1.00 60.22 108 PRO A C 1
ATOM 832 O O . PRO A 1 108 ? 19.912 -0.204 -25.865 1.00 60.22 108 PRO A O 1
ATOM 835 N N . ILE A 1 109 ? 19.526 1.852 -26.726 1.00 60.22 109 ILE A N 1
ATOM 836 C CA . ILE A 1 109 ? 18.953 1.421 -28.009 1.00 60.22 109 ILE A CA 1
ATOM 837 C C . ILE A 1 109 ? 20.021 0.822 -28.926 1.00 60.22 109 ILE A C 1
ATOM 839 O O . ILE A 1 109 ? 21.177 1.304 -28.883 1.00 60.22 109 ILE A O 1
#